Protein AF-A0A0L0TDQ5-F1 (afdb_monomer_lite)

Organism: Allomyces macrogynus 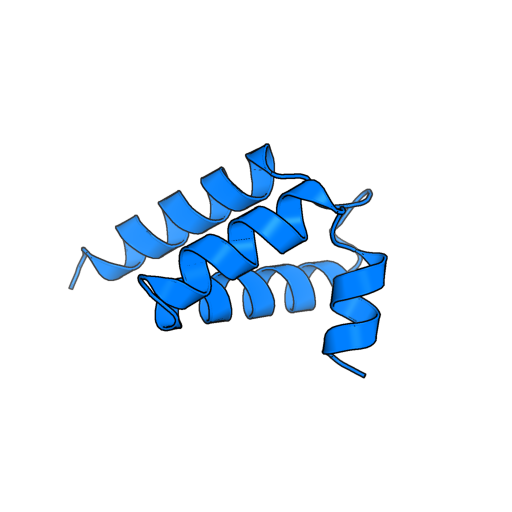(strain ATCC 38327) (NCBI:txid578462)

Radius of gyration: 11.48 Å; chains: 1; bounding box: 23×23×31 Å

Sequence (68 aa):
MRKTMLMSVLDNDARERLARIAIVIPQNARAVEDMILRMAQTAQLRGKVREDPLIDLLGYISESKHST

Foldseek 3Di:
DLVVLLVQQADPQLVVVLVVCCVVPVPLSVVLSVVSSVCSVVVVRPGHDYNVVSVVSSVVSVVVVVPD

InterPro domains:
  IPR002836 PDCD5-like [PF01984] (1-67)
  IPR002836 PDCD5-like [PTHR10840] (1-65)
  IPR036883 PDCD5-like superfamily [G3DSA:1.10.8.140] (1-68)
  IPR036883 PDCD5-like superfamily [SSF46950] (1-66)

Structure (mmCIF, N/CA/C/O backbone):
data_AF-A0A0L0TDQ5-F1
#
_entry.id   AF-A0A0L0TDQ5-F1
#
loop_
_atom_site.group_PDB
_atom_site.id
_atom_site.type_symbol
_atom_site.label_atom_id
_atom_site.label_alt_id
_atom_site.label_comp_id
_atom_site.label_asym_id
_atom_site.label_entity_id
_atom_site.label_seq_id
_atom_site.pdbx_PDB_ins_code
_atom_site.Cartn_x
_atom_site.Cartn_y
_atom_site.Cartn_z
_atom_site.occupancy
_atom_site.B_iso_or_equiv
_atom_site.auth_seq_id
_atom_site.auth_comp_id
_atom_site.auth_asym_id
_atom_site.auth_atom_id
_atom_site.pdbx_PDB_model_num
ATOM 1 N N . MET A 1 1 ? 3.545 11.420 7.609 1.00 68.75 1 MET A N 1
ATOM 2 C CA . MET A 1 1 ? 2.407 10.641 8.150 1.00 68.75 1 MET A CA 1
ATOM 3 C C . MET A 1 1 ? 1.962 9.506 7.225 1.00 68.75 1 MET A C 1
ATOM 5 O O . MET A 1 1 ? 2.035 8.370 7.665 1.00 68.75 1 MET A O 1
ATOM 9 N N . ARG A 1 2 ? 1.596 9.751 5.952 1.00 73.94 2 ARG A N 1
ATOM 10 C CA . ARG A 1 2 ? 1.172 8.686 5.005 1.00 73.94 2 ARG A CA 1
ATOM 11 C C . ARG A 1 2 ? 2.167 7.519 4.864 1.00 73.94 2 ARG A C 1
ATOM 13 O O . ARG A 1 2 ? 1.798 6.376 5.104 1.00 73.94 2 ARG A O 1
ATOM 20 N N . LYS A 1 3 ? 3.443 7.810 4.573 1.00 78.19 3 LYS A N 1
ATOM 21 C CA . LYS A 1 3 ? 4.511 6.790 4.496 1.00 78.19 3 LYS A CA 1
ATOM 22 C C . LYS A 1 3 ? 4.676 5.991 5.791 1.00 78.19 3 LYS A C 1
ATOM 24 O O . LYS A 1 3 ? 4.867 4.787 5.738 1.00 78.19 3 LYS A O 1
ATOM 29 N N . THR A 1 4 ? 4.574 6.648 6.945 1.00 82.06 4 THR A N 1
ATOM 30 C CA . THR A 1 4 ? 4.719 6.003 8.258 1.00 82.06 4 THR A CA 1
ATOM 31 C C . THR A 1 4 ? 3.608 4.979 8.504 1.00 82.06 4 THR A C 1
ATOM 33 O O . THR A 1 4 ? 3.895 3.869 8.938 1.00 82.06 4 THR A O 1
ATOM 36 N N . MET A 1 5 ? 2.359 5.316 8.156 1.00 84.00 5 MET A N 1
ATOM 37 C CA . MET A 1 5 ? 1.236 4.372 8.215 1.00 84.00 5 MET A CA 1
ATOM 38 C C . MET A 1 5 ? 1.440 3.197 7.258 1.00 84.00 5 MET A C 1
ATOM 40 O O . MET A 1 5 ? 1.333 2.051 7.682 1.00 84.00 5 MET A O 1
ATOM 44 N N . LEU A 1 6 ? 1.815 3.466 6.003 1.00 84.06 6 LEU A N 1
ATOM 45 C CA . LEU A 1 6 ? 2.105 2.414 5.024 1.00 84.06 6 LEU A CA 1
ATOM 46 C C . LEU A 1 6 ? 3.205 1.465 5.518 1.00 84.06 6 LEU A C 1
ATOM 48 O O . LEU A 1 6 ? 3.057 0.257 5.410 1.00 84.06 6 LEU A O 1
ATOM 52 N N . MET A 1 7 ? 4.264 1.976 6.148 1.00 84.88 7 MET A N 1
ATOM 53 C CA . MET A 1 7 ? 5.326 1.139 6.723 1.00 84.88 7 MET A CA 1
ATOM 54 C C . MET A 1 7 ? 4.861 0.272 7.900 1.00 84.88 7 MET A C 1
ATOM 56 O O . MET A 1 7 ? 5.428 -0.794 8.116 1.00 84.88 7 MET A O 1
ATOM 60 N N . SER A 1 8 ? 3.849 0.703 8.662 1.00 85.31 8 SER A N 1
ATOM 61 C CA . SER A 1 8 ? 3.278 -0.126 9.734 1.00 85.31 8 SER A CA 1
ATOM 62 C C . SER A 1 8 ? 2.355 -1.234 9.224 1.00 85.31 8 SER A C 1
ATOM 64 O O . SER A 1 8 ? 2.252 -2.275 9.872 1.00 85.31 8 SER A O 1
ATOM 66 N N . VAL A 1 9 ? 1.710 -1.029 8.069 1.00 88.25 9 VAL A N 1
ATOM 67 C CA . VAL A 1 9 ? 0.718 -1.967 7.517 1.00 88.25 9 VAL A CA 1
ATOM 68 C C . VAL A 1 9 ? 1.241 -2.811 6.361 1.00 88.25 9 VAL A C 1
ATOM 70 O O . VAL A 1 9 ? 0.618 -3.813 6.049 1.00 88.25 9 VAL A O 1
ATOM 73 N N . LEU A 1 10 ? 2.355 -2.454 5.726 1.00 90.19 10 LEU A N 1
ATOM 74 C CA . LEU A 1 10 ? 2.983 -3.240 4.663 1.00 90.19 10 LEU A CA 1
ATOM 75 C C . LEU A 1 10 ? 4.141 -4.071 5.219 1.00 90.19 10 LEU A C 1
ATOM 77 O O . LEU A 1 10 ? 4.926 -3.592 6.042 1.00 90.19 10 LEU A O 1
ATOM 81 N N . ASP A 1 11 ? 4.292 -5.294 4.719 1.00 90.88 11 ASP A N 1
ATOM 82 C CA . ASP A 1 11 ? 5.491 -6.090 4.974 1.00 90.88 11 ASP A CA 1
ATOM 83 C C . ASP A 1 11 ? 6.676 -5.668 4.082 1.00 90.88 11 ASP A C 1
ATOM 85 O O . ASP A 1 11 ? 6.540 -4.808 3.204 1.00 90.88 11 ASP A O 1
ATOM 89 N N . ASN A 1 12 ? 7.866 -6.229 4.315 1.00 89.31 12 ASN A N 1
ATOM 90 C CA . ASN A 1 12 ? 9.045 -5.915 3.499 1.00 89.31 12 ASN A CA 1
ATOM 91 C C . ASN A 1 12 ? 8.848 -6.306 2.025 1.00 89.31 12 ASN A C 1
ATOM 93 O O . ASN A 1 12 ? 9.017 -5.463 1.145 1.00 89.31 12 ASN A O 1
ATOM 97 N N . ASP A 1 13 ? 8.362 -7.521 1.777 1.00 90.38 13 ASP A N 1
ATOM 98 C CA . ASP A 1 13 ? 8.147 -8.050 0.425 1.00 90.38 13 ASP A CA 1
ATOM 99 C C . ASP A 1 13 ? 7.095 -7.236 -0.345 1.00 90.38 13 ASP A C 1
ATOM 101 O O . ASP A 1 13 ? 7.282 -6.875 -1.509 1.00 90.38 13 ASP A O 1
ATOM 105 N N . ALA A 1 14 ? 6.014 -6.840 0.339 1.00 90.75 14 ALA A N 1
ATOM 106 C CA . ALA A 1 14 ? 4.969 -5.993 -0.234 1.00 90.75 14 ALA A CA 1
ATOM 107 C C . ALA A 1 14 ? 5.508 -4.613 -0.646 1.00 90.75 14 ALA A C 1
ATOM 109 O O . ALA A 1 14 ? 5.156 -4.102 -1.711 1.00 90.75 14 ALA A O 1
ATOM 110 N N . ARG A 1 15 ? 6.392 -4.015 0.168 1.00 89.81 15 ARG A N 1
ATOM 111 C CA . ARG A 1 15 ? 7.042 -2.734 -0.158 1.00 89.81 15 ARG A CA 1
ATOM 112 C C . ARG A 1 15 ? 7.956 -2.854 -1.368 1.00 89.81 15 ARG A C 1
ATOM 114 O O . ARG A 1 15 ? 7.910 -1.984 -2.236 1.00 89.81 15 ARG A O 1
ATOM 121 N N . GLU A 1 16 ? 8.756 -3.912 -1.451 1.00 91.69 16 GLU A N 1
ATOM 122 C CA . GLU A 1 16 ? 9.608 -4.142 -2.618 1.00 91.69 16 GLU A CA 1
ATOM 123 C C . GLU A 1 16 ? 8.785 -4.350 -3.888 1.00 91.69 16 GLU A C 1
ATOM 125 O O . GLU A 1 16 ? 9.080 -3.749 -4.923 1.00 91.69 16 GLU A O 1
ATOM 130 N N . ARG A 1 17 ? 7.718 -5.154 -3.819 1.00 90.75 17 ARG A N 1
ATOM 131 C CA . ARG A 1 17 ? 6.832 -5.387 -4.962 1.00 90.75 17 ARG A CA 1
ATOM 132 C C . ARG A 1 17 ? 6.176 -4.095 -5.432 1.00 90.75 17 ARG A C 1
ATOM 134 O O . ARG A 1 17 ? 6.198 -3.801 -6.626 1.00 90.75 17 ARG A O 1
ATOM 141 N N . LEU A 1 18 ? 5.643 -3.309 -4.502 1.00 89.88 18 LEU A N 1
ATOM 142 C CA . LEU A 1 18 ? 5.034 -2.017 -4.792 1.00 89.88 18 LEU A CA 1
ATOM 143 C C . LEU A 1 18 ? 6.041 -1.041 -5.420 1.00 89.88 18 LEU A C 1
ATOM 145 O O . LEU A 1 18 ? 5.705 -0.365 -6.390 1.00 89.88 18 LEU A O 1
ATOM 149 N N . ALA A 1 19 ? 7.289 -1.021 -4.939 1.00 91.00 19 ALA A N 1
ATOM 150 C CA . ALA A 1 19 ? 8.361 -0.223 -5.530 1.00 91.00 19 ALA A CA 1
ATOM 151 C C . ALA A 1 19 ? 8.690 -0.669 -6.965 1.00 91.00 19 ALA A C 1
ATOM 153 O O . ALA A 1 19 ? 8.807 0.179 -7.848 1.00 91.00 19 ALA A O 1
ATOM 154 N N . ARG A 1 20 ? 8.763 -1.983 -7.233 1.00 91.69 20 ARG A N 1
ATOM 155 C CA . ARG A 1 20 ? 8.944 -2.516 -8.598 1.00 91.69 20 ARG A CA 1
ATOM 156 C C . ARG A 1 20 ? 7.807 -2.095 -9.528 1.00 91.69 20 ARG A C 1
ATOM 158 O O . ARG A 1 20 ? 8.058 -1.655 -10.645 1.00 91.69 20 ARG A O 1
ATOM 165 N N . ILE A 1 21 ? 6.561 -2.184 -9.061 1.00 90.00 21 ILE A N 1
ATOM 166 C CA . ILE A 1 21 ? 5.385 -1.764 -9.835 1.00 90.00 21 ILE A CA 1
ATOM 167 C C . ILE A 1 21 ? 5.425 -0.260 -10.099 1.00 90.00 21 ILE A C 1
ATOM 169 O O . ILE A 1 21 ? 5.134 0.162 -11.213 1.00 90.00 21 ILE A O 1
ATOM 173 N N . ALA A 1 22 ? 5.820 0.551 -9.116 1.00 91.19 22 ALA A N 1
ATOM 174 C CA . ALA A 1 22 ? 5.900 1.998 -9.268 1.00 91.19 22 ALA A CA 1
ATOM 175 C C . ALA A 1 22 ? 6.894 2.436 -10.357 1.00 91.19 22 ALA A C 1
ATOM 177 O O . ALA A 1 22 ? 6.682 3.480 -10.971 1.00 91.19 22 ALA A O 1
ATOM 178 N N . ILE A 1 23 ? 7.935 1.637 -10.625 1.00 93.56 23 ILE A N 1
ATOM 179 C CA . ILE A 1 23 ? 8.892 1.885 -11.715 1.00 93.56 23 ILE A CA 1
ATOM 180 C C . ILE A 1 23 ? 8.223 1.717 -13.085 1.00 93.56 23 ILE A C 1
ATOM 182 O O . ILE A 1 23 ? 8.469 2.515 -13.984 1.00 93.56 23 ILE A O 1
ATOM 186 N N . VAL A 1 24 ? 7.372 0.700 -13.249 1.00 93.69 24 VAL A N 1
ATOM 187 C CA . VAL A 1 24 ? 6.739 0.387 -14.542 1.00 93.69 24 VAL A CA 1
ATOM 188 C C . VAL A 1 24 ? 5.452 1.194 -14.741 1.00 93.69 24 VAL A C 1
ATOM 190 O O . VAL A 1 24 ? 5.237 1.779 -15.797 1.00 93.69 24 VAL A O 1
ATOM 193 N N . ILE A 1 25 ? 4.583 1.226 -13.724 1.00 89.56 25 ILE A N 1
ATOM 194 C CA . ILE A 1 25 ? 3.243 1.826 -13.768 1.00 89.56 25 ILE A CA 1
ATOM 195 C C . ILE A 1 25 ? 2.956 2.558 -12.438 1.00 89.56 25 ILE A C 1
ATOM 197 O O . ILE A 1 25 ? 2.243 2.049 -11.563 1.00 89.56 25 ILE A O 1
ATOM 201 N N . PRO A 1 26 ? 3.457 3.796 -12.263 1.00 89.69 26 PRO A N 1
ATOM 202 C CA . PRO A 1 26 ? 3.337 4.542 -11.006 1.00 89.69 26 PRO A CA 1
ATOM 203 C C . PRO A 1 26 ? 1.898 4.934 -10.644 1.00 89.69 26 PRO A C 1
ATOM 205 O O . PRO A 1 26 ? 1.612 5.276 -9.498 1.00 89.69 26 PRO A O 1
ATOM 208 N N . GLN A 1 27 ? 0.982 4.930 -11.611 1.00 89.94 27 GLN A N 1
ATOM 209 C CA . GLN A 1 27 ? -0.445 5.181 -11.382 1.00 89.94 27 GLN A CA 1
ATOM 210 C C . GLN A 1 27 ? -1.131 4.018 -10.649 1.00 89.94 27 GLN A C 1
ATOM 212 O O . GLN A 1 27 ? -1.911 4.257 -9.730 1.00 89.94 27 GLN A O 1
ATOM 217 N N . ASN A 1 28 ? -0.794 2.771 -10.995 1.00 88.44 28 ASN A N 1
ATOM 218 C CA . ASN A 1 28 ? -1.372 1.590 -10.354 1.00 88.44 28 ASN A CA 1
ATOM 219 C C . ASN A 1 28 ? -0.810 1.433 -8.940 1.00 88.44 28 ASN A C 1
ATOM 221 O O . ASN A 1 28 ? -1.569 1.185 -8.010 1.00 88.44 28 ASN A O 1
ATOM 225 N N . ALA A 1 29 ? 0.495 1.670 -8.761 1.00 90.38 29 ALA A N 1
ATOM 226 C CA . ALA A 1 29 ? 1.115 1.678 -7.438 1.00 90.38 29 ALA A CA 1
ATOM 227 C C . ALA A 1 29 ? 0.442 2.692 -6.495 1.00 90.38 29 ALA A C 1
ATOM 229 O O . ALA A 1 29 ? 0.087 2.341 -5.375 1.00 90.38 29 ALA A O 1
ATOM 230 N N . ARG A 1 30 ? 0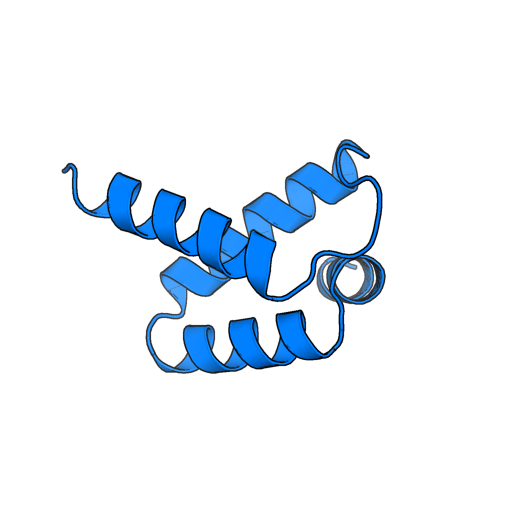.183 3.919 -6.969 1.00 90.12 30 ARG A N 1
ATOM 231 C CA . ARG A 1 30 ? -0.526 4.942 -6.182 1.00 90.12 30 ARG A CA 1
ATOM 232 C C . ARG A 1 30 ? -1.947 4.529 -5.809 1.00 90.12 30 ARG A C 1
ATOM 234 O O . ARG A 1 30 ? -2.340 4.688 -4.661 1.00 90.12 30 ARG A O 1
ATOM 241 N N . ALA A 1 31 ? -2.696 3.953 -6.747 1.00 90.88 31 ALA A N 1
ATOM 242 C CA . ALA A 1 31 ? -4.047 3.472 -6.468 1.00 90.88 31 ALA A CA 1
ATOM 243 C C . ALA A 1 31 ? -4.061 2.349 -5.410 1.00 90.88 31 ALA A C 1
ATOM 245 O O . ALA A 1 31 ? -4.925 2.338 -4.533 1.00 90.88 31 ALA A O 1
ATOM 246 N N . VAL A 1 32 ? -3.080 1.440 -5.454 1.00 89.69 32 VAL A N 1
ATOM 247 C CA . VAL A 1 32 ? -2.899 0.396 -4.433 1.00 89.69 32 VAL A CA 1
ATOM 248 C C . VAL A 1 32 ? -2.540 1.016 -3.077 1.00 89.69 32 VAL A C 1
ATOM 250 O O . VAL A 1 32 ? -3.145 0.655 -2.069 1.00 89.69 32 VAL A O 1
ATOM 253 N N . GLU A 1 33 ? -1.610 1.976 -3.033 1.00 89.81 33 GLU A N 1
ATOM 254 C CA . GLU A 1 33 ? -1.252 2.695 -1.800 1.00 89.81 33 GLU A CA 1
ATOM 255 C C . GLU A 1 33 ? -2.456 3.394 -1.167 1.00 89.81 33 GLU A C 1
ATOM 257 O O . GLU A 1 33 ? -2.672 3.259 0.037 1.00 89.81 33 GLU A O 1
ATOM 262 N N . ASP A 1 34 ? -3.254 4.109 -1.962 1.00 90.56 34 ASP A N 1
ATOM 263 C CA . ASP A 1 34 ? -4.432 4.830 -1.478 1.00 90.56 34 ASP A CA 1
ATOM 264 C C . ASP A 1 34 ? -5.504 3.874 -0.936 1.00 90.56 34 ASP A C 1
ATOM 266 O O . ASP A 1 34 ? -6.099 4.145 0.112 1.00 90.56 34 ASP A O 1
ATOM 270 N N . MET A 1 35 ? -5.715 2.727 -1.592 1.00 88.75 35 MET A N 1
ATOM 271 C CA . MET A 1 35 ? -6.626 1.68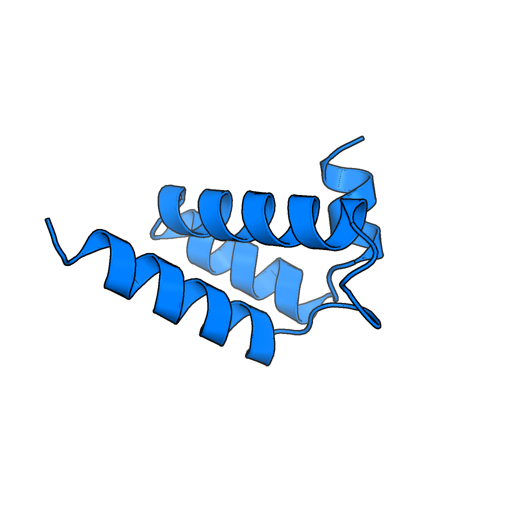7 -1.107 1.00 88.75 35 MET A CA 1
ATOM 272 C C . MET A 1 35 ? -6.157 1.131 0.242 1.00 88.75 35 MET A C 1
ATOM 274 O O . MET A 1 35 ? -6.931 1.087 1.198 1.00 88.75 35 MET A O 1
ATOM 278 N N . ILE A 1 36 ? -4.880 0.754 0.344 1.00 88.50 36 ILE A N 1
ATOM 279 C CA . ILE A 1 36 ? -4.302 0.203 1.575 1.00 88.50 36 ILE A CA 1
ATOM 280 C C . ILE A 1 36 ? -4.350 1.240 2.697 1.00 88.50 36 ILE A C 1
ATOM 282 O O . ILE A 1 36 ? -4.698 0.906 3.827 1.00 88.50 36 ILE A O 1
ATOM 286 N N . LEU A 1 37 ? -4.066 2.509 2.396 1.00 89.06 37 LEU A N 1
ATOM 287 C CA . LEU A 1 37 ? -4.154 3.597 3.365 1.00 89.06 37 LEU A CA 1
ATOM 288 C C . LEU A 1 37 ? -5.589 3.766 3.880 1.00 89.06 37 LEU A C 1
ATOM 290 O O . LEU A 1 37 ? -5.792 3.921 5.083 1.00 89.06 37 LEU A O 1
ATOM 294 N N . ARG A 1 38 ? -6.586 3.693 2.992 1.00 88.88 38 ARG A N 1
ATOM 295 C CA . ARG A 1 38 ? -8.003 3.759 3.367 1.00 88.88 38 ARG A CA 1
ATOM 296 C C . ARG A 1 38 ? -8.404 2.573 4.244 1.00 88.88 38 ARG A C 1
ATOM 298 O O . ARG A 1 38 ? -9.034 2.783 5.275 1.00 88.88 38 ARG A O 1
ATOM 305 N N . MET A 1 39 ? -7.999 1.355 3.882 1.00 87.81 39 MET A N 1
ATOM 306 C CA . MET A 1 39 ? -8.273 0.142 4.665 1.00 87.81 39 MET A CA 1
ATOM 307 C C . MET A 1 39 ? -7.568 0.152 6.030 1.00 87.81 39 MET A C 1
ATOM 309 O O . MET A 1 39 ? -8.101 -0.357 7.016 1.00 87.81 39 MET A O 1
ATOM 313 N N . ALA A 1 40 ? -6.373 0.742 6.103 1.00 87.00 40 ALA A N 1
ATOM 314 C CA . ALA A 1 40 ? -5.647 0.948 7.350 1.00 87.00 40 ALA A CA 1
ATOM 315 C C . ALA A 1 40 ? -6.369 1.952 8.259 1.00 87.00 40 ALA A C 1
ATOM 317 O O . ALA A 1 40 ? -6.492 1.718 9.459 1.00 87.00 40 ALA A O 1
ATOM 318 N N . GLN A 1 41 ? -6.880 3.048 7.691 1.00 86.62 41 GLN A N 1
ATOM 319 C CA . GLN A 1 41 ? -7.632 4.068 8.427 1.00 86.62 41 GLN A CA 1
ATOM 320 C C . GLN A 1 41 ? -8.962 3.545 8.972 1.00 86.62 41 GLN A C 1
ATOM 322 O O . GLN A 1 41 ? -9.357 3.921 10.072 1.00 86.62 41 GLN A O 1
ATOM 327 N N . THR A 1 42 ? -9.643 2.667 8.234 1.00 87.38 42 THR A N 1
ATOM 328 C CA . THR A 1 42 ? -10.897 2.032 8.668 1.00 87.38 42 THR A CA 1
ATOM 329 C C . THR A 1 42 ? -10.680 0.814 9.571 1.00 87.38 42 THR A C 1
ATOM 331 O O . THR A 1 42 ? -11.652 0.146 9.920 1.00 87.38 42 THR A O 1
ATOM 334 N N . ALA A 1 43 ? -9.429 0.501 9.939 1.00 80.50 43 ALA A N 1
ATOM 335 C CA . ALA A 1 43 ? -9.043 -0.694 10.696 1.00 80.50 43 ALA A CA 1
ATOM 336 C C . ALA A 1 43 ? -9.554 -2.017 10.080 1.00 80.50 43 ALA A C 1
ATOM 338 O O . ALA A 1 43 ? -9.729 -3.017 10.774 1.00 80.50 43 ALA A O 1
ATOM 339 N N . GLN A 1 44 ? -9.780 -2.044 8.762 1.00 81.56 44 GLN A N 1
ATOM 340 C CA . GLN A 1 44 ? -10.224 -3.240 8.038 1.00 81.56 44 GLN A CA 1
ATOM 341 C C . GLN A 1 44 ? -9.081 -4.230 7.779 1.00 81.56 44 GLN A C 1
ATOM 343 O O . GLN A 1 44 ? -9.327 -5.400 7.483 1.00 81.56 44 GLN A O 1
ATOM 348 N N . LEU A 1 45 ? -7.829 -3.787 7.907 1.00 81.00 45 LEU A N 1
ATOM 349 C CA . LEU A 1 45 ? -6.661 -4.654 7.814 1.00 81.00 45 LEU A CA 1
ATOM 350 C C . LEU A 1 45 ? -6.483 -5.430 9.124 1.00 81.00 45 LEU A C 1
ATOM 352 O O . LEU A 1 45 ? -6.111 -4.866 10.149 1.00 81.00 45 LEU A O 1
ATOM 356 N N . ARG A 1 46 ? -6.697 -6.750 9.082 1.00 75.81 46 ARG A N 1
ATOM 357 C CA . ARG A 1 46 ? -6.476 -7.661 10.225 1.00 75.81 46 ARG A CA 1
ATOM 358 C C . ARG A 1 46 ? -4.993 -7.988 10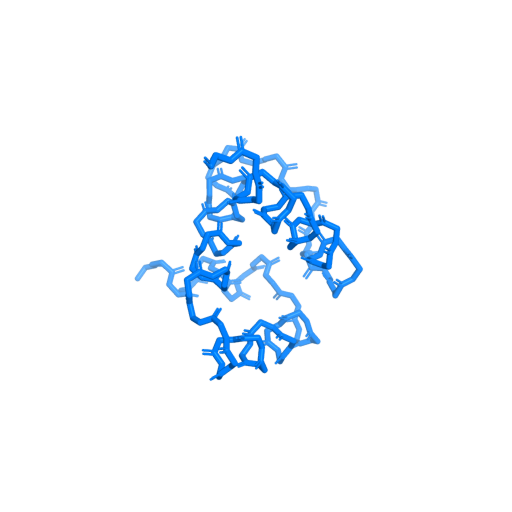.480 1.00 75.81 46 ARG A C 1
ATOM 360 O O . ARG A 1 46 ? -4.687 -8.913 11.225 1.00 75.81 46 ARG A O 1
ATOM 367 N N . GLY A 1 47 ? -4.068 -7.263 9.853 1.00 82.31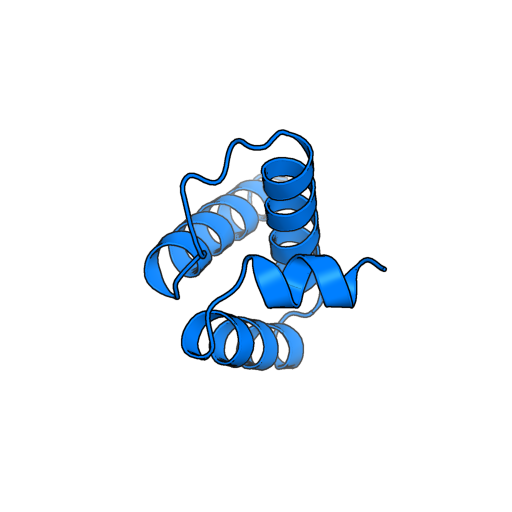 47 GLY A N 1
ATOM 368 C CA . GLY A 1 47 ? -2.630 -7.496 9.951 1.00 82.31 47 GLY A CA 1
ATOM 369 C C . GLY A 1 47 ? -1.849 -6.780 8.851 1.00 82.31 47 GLY A C 1
ATOM 370 O O . GLY A 1 47 ? -2.399 -5.950 8.125 1.00 82.31 47 GLY A O 1
ATOM 371 N N . LYS A 1 48 ? -0.559 -7.115 8.729 1.00 85.62 48 LYS A N 1
ATOM 372 C CA . LYS A 1 48 ? 0.291 -6.590 7.656 1.00 85.62 48 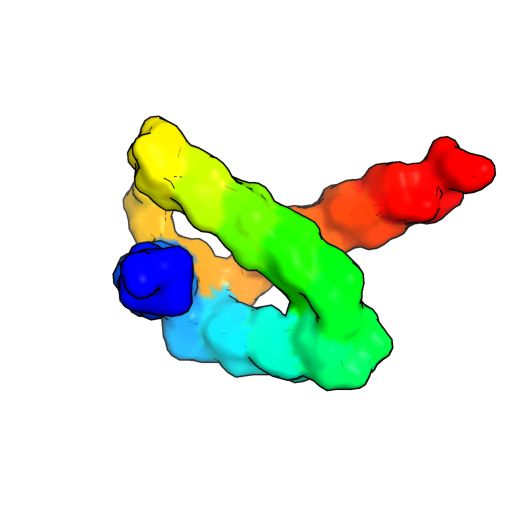LYS A CA 1
ATOM 373 C C . LYS A 1 48 ? -0.115 -7.175 6.302 1.00 85.62 48 LYS A C 1
ATOM 375 O O . LYS A 1 48 ? -0.323 -8.380 6.178 1.00 85.62 48 LYS A O 1
ATOM 380 N N . VAL A 1 49 ? -0.180 -6.322 5.290 1.00 87.00 49 VAL A N 1
ATOM 381 C CA . VAL A 1 49 ? -0.388 -6.683 3.890 1.00 87.00 49 VAL A CA 1
ATOM 382 C C . VAL A 1 49 ? 0.917 -7.257 3.341 1.00 87.00 49 VAL A C 1
ATOM 384 O O . VAL A 1 49 ? 1.963 -6.602 3.380 1.00 87.00 49 VAL A O 1
ATOM 387 N N . ARG A 1 50 ? 0.836 -8.496 2.855 1.00 88.12 50 ARG A N 1
ATOM 388 C CA . ARG A 1 50 ? 1.916 -9.215 2.168 1.00 88.12 50 ARG A CA 1
ATOM 389 C C . ARG A 1 50 ? 1.807 -9.045 0.654 1.00 88.12 50 ARG A C 1
ATOM 391 O O . ARG A 1 50 ? 0.910 -8.360 0.167 1.00 88.12 50 ARG A O 1
ATOM 398 N N . GLU A 1 51 ? 2.730 -9.656 -0.078 1.00 86.31 51 GLU A N 1
ATOM 399 C CA . GLU A 1 51 ? 2.760 -9.587 -1.538 1.00 86.31 51 GLU A CA 1
ATOM 400 C C . GLU A 1 51 ? 1.481 -10.141 -2.188 1.00 86.31 51 GLU A C 1
ATOM 402 O O . GLU A 1 51 ? 0.933 -9.467 -3.055 1.00 86.31 51 GLU A O 1
ATOM 407 N N . ASP A 1 52 ? 0.953 -11.284 -1.738 1.00 86.94 52 ASP A N 1
ATOM 408 C CA . ASP A 1 52 ? -0.234 -11.909 -2.349 1.00 86.94 52 ASP A CA 1
ATOM 409 C C . ASP A 1 52 ? -1.464 -10.977 -2.396 1.00 86.94 52 ASP A C 1
ATOM 411 O O . ASP A 1 52 ? -1.910 -10.637 -3.494 1.00 86.94 52 ASP A O 1
ATOM 415 N N . PRO A 1 53 ? -1.969 -10.441 -1.261 1.00 85.06 53 PRO A N 1
ATOM 416 C CA . PRO A 1 53 ? -3.111 -9.528 -1.296 1.00 85.06 53 PRO A CA 1
ATOM 417 C C . PRO A 1 53 ? -2.811 -8.215 -2.033 1.00 85.06 53 PRO A C 1
ATOM 419 O O . PRO A 1 53 ? -3.730 -7.553 -2.511 1.00 85.06 53 PRO A O 1
ATOM 422 N N . LEU A 1 54 ? -1.540 -7.815 -2.142 1.00 87.06 54 LEU A N 1
ATOM 423 C CA . LEU A 1 54 ? -1.152 -6.644 -2.926 1.00 87.06 54 LEU A CA 1
ATOM 424 C C . LEU A 1 54 ? -1.293 -6.902 -4.435 1.00 87.06 54 LEU A C 1
ATOM 426 O O . LEU A 1 54 ? -1.712 -6.004 -5.165 1.00 87.06 54 LEU A O 1
ATOM 430 N N . ILE A 1 55 ? -0.978 -8.114 -4.900 1.00 86.88 55 ILE A N 1
ATOM 431 C CA . ILE A 1 55 ? -1.174 -8.529 -6.295 1.00 86.88 55 ILE A CA 1
ATOM 432 C C . ILE A 1 55 ? -2.666 -8.606 -6.624 1.00 86.88 55 ILE A C 1
ATOM 434 O O . ILE A 1 55 ? -3.068 -8.091 -7.665 1.00 86.88 55 ILE A O 1
ATOM 438 N N . ASP A 1 56 ? -3.488 -9.155 -5.730 1.00 88.44 56 ASP A N 1
ATOM 439 C CA . ASP A 1 56 ? -4.941 -9.227 -5.933 1.00 88.44 56 ASP A CA 1
ATOM 440 C C . ASP A 1 56 ? -5.560 -7.828 -6.082 1.00 88.44 56 ASP A C 1
ATOM 442 O O . ASP A 1 56 ? -6.322 -7.557 -7.015 1.00 88.44 56 ASP A O 1
ATOM 446 N N . LEU A 1 57 ? -5.172 -6.896 -5.202 1.00 86.44 57 LEU A N 1
ATOM 447 C CA . LEU A 1 57 ? -5.593 -5.494 -5.277 1.00 86.44 57 LEU A CA 1
ATOM 448 C C . LEU A 1 57 ? -5.132 -4.825 -6.576 1.00 86.44 57 LEU A C 1
ATOM 450 O O . LEU A 1 57 ? -5.882 -4.054 -7.180 1.00 86.44 57 LEU A O 1
ATOM 454 N N . LEU A 1 58 ? -3.907 -5.118 -7.016 1.00 86.81 58 LEU A N 1
ATOM 455 C CA . LEU A 1 58 ? -3.378 -4.617 -8.279 1.00 86.81 58 LEU A CA 1
ATOM 456 C C . LEU A 1 58 ? -4.176 -5.156 -9.472 1.00 86.81 58 LEU A C 1
ATOM 458 O O . LEU A 1 58 ? -4.481 -4.384 -10.379 1.00 86.81 58 LEU A O 1
ATOM 462 N N . GLY A 1 59 ? -4.522 -6.445 -9.466 1.00 86.06 59 GLY A N 1
ATOM 463 C CA . GLY A 1 59 ? -5.348 -7.079 -10.493 1.00 86.06 59 GLY A CA 1
ATOM 464 C C . GLY A 1 59 ? -6.699 -6.383 -10.617 1.00 86.06 59 GLY A C 1
ATOM 465 O O . GLY A 1 59 ? -7.046 -5.904 -11.695 1.00 86.06 59 GLY A O 1
ATOM 466 N N . TYR A 1 60 ? -7.387 -6.189 -9.489 1.00 85.12 60 TYR A N 1
ATOM 467 C CA . TYR A 1 60 ? -8.665 -5.475 -9.439 1.00 85.12 60 TYR A CA 1
ATOM 468 C C . TYR A 1 60 ? -8.571 -4.032 -9.972 1.00 85.12 60 TYR A C 1
ATOM 470 O O . TYR A 1 60 ? -9.434 -3.564 -10.720 1.00 85.12 60 TYR A O 1
ATOM 478 N N . ILE A 1 61 ? -7.505 -3.305 -9.622 1.00 85.31 61 ILE A N 1
ATOM 479 C CA . ILE A 1 61 ? -7.274 -1.936 -10.111 1.00 85.31 61 ILE A CA 1
ATOM 480 C C . ILE A 1 61 ? -6.964 -1.925 -11.610 1.00 85.31 61 ILE A C 1
ATOM 482 O O . ILE A 1 61 ? -7.442 -1.054 -12.334 1.00 85.31 61 ILE A O 1
ATOM 486 N N . SER A 1 62 ? -6.164 -2.874 -12.090 1.00 81.06 62 SER A N 1
ATOM 487 C CA . SER A 1 62 ? -5.813 -2.968 -13.505 1.00 81.06 62 SER A CA 1
ATOM 488 C C . SER A 1 62 ? -7.034 -3.292 -14.365 1.00 81.06 62 SER A C 1
ATOM 490 O O . SER A 1 62 ? -7.204 -2.705 -15.430 1.00 81.06 62 SER A O 1
ATOM 492 N N . GLU A 1 63 ? -7.902 -4.184 -13.892 1.00 79.31 63 GLU A N 1
ATOM 493 C CA . GLU A 1 63 ? -9.111 -4.598 -14.604 1.00 79.31 63 GLU A CA 1
ATOM 494 C C . GLU A 1 63 ? -10.183 -3.498 -14.612 1.00 79.31 63 GLU A C 1
ATOM 496 O O . GLU A 1 63 ? -10.741 -3.166 -15.660 1.00 79.31 63 GLU A O 1
ATOM 501 N N . SER A 1 64 ? -10.385 -2.822 -13.476 1.00 71.69 64 SER A N 1
ATOM 502 C CA . SER A 1 64 ? -11.291 -1.664 -13.395 1.00 71.69 64 SER A CA 1
ATOM 503 C C . SER A 1 64 ? -10.846 -0.478 -14.261 1.00 71.69 64 SER A C 1
ATOM 505 O O . SER A 1 64 ? -11.688 0.294 -14.713 1.00 71.69 64 SER A O 1
ATOM 507 N N . LYS A 1 65 ? -9.545 -0.340 -14.545 1.00 62.84 65 LYS A N 1
ATOM 508 C CA . LYS A 1 65 ? -8.998 0.683 -15.456 1.00 62.84 65 LYS A CA 1
ATOM 509 C C . LYS A 1 65 ? -9.117 0.324 -16.941 1.00 62.84 65 LYS A C 1
ATOM 511 O O . LYS A 1 65 ? -9.028 1.230 -17.759 1.00 62.84 65 LYS A O 1
ATOM 516 N N . HIS A 1 66 ? -9.296 -0.950 -17.289 1.00 56.34 66 HIS A N 1
ATOM 517 C CA . HIS A 1 66 ? -9.408 -1.408 -18.682 1.00 56.34 66 HIS A CA 1
ATOM 518 C C . HIS A 1 66 ? -10.852 -1.373 -19.219 1.00 56.34 66 HIS A C 1
ATOM 520 O O . HIS A 1 66 ? -11.087 -1.662 -20.386 1.00 56.34 66 HIS A O 1
ATOM 526 N N . SER A 1 67 ? -11.824 -1.020 -18.373 1.00 50.94 67 SER A N 1
ATOM 527 C CA . SER A 1 67 ? -13.259 -1.070 -18.689 1.00 50.94 67 SER A CA 1
ATOM 528 C C . SER A 1 67 ? -13.850 0.285 -19.125 1.00 50.94 67 SER A C 1
ATOM 530 O O . SER A 1 67 ? -15.037 0.533 -18.918 1.00 50.94 67 SER A O 1
ATOM 532 N N . THR A 1 68 ? -13.053 1.205 -19.677 1.00 42.44 68 THR A N 1
ATOM 533 C CA . THR A 1 68 ? -13.524 2.508 -20.199 1.00 42.44 68 THR A CA 1
ATOM 534 C C . THR A 1 68 ? -12.753 2.880 -21.451 1.00 42.44 68 THR A C 1
ATOM 536 O O . THR A 1 68 ? -13.402 3.372 -22.398 1.00 42.44 68 THR A O 1
#

Secondary structure (DSSP, 8-state):
-HHHHHHHHB-HHHHHHHHHHHHH-HHHHHHHHHHHHHHHHTT--SS-B-HHHHHHHHHHHHHHHS--

pLDDT: mean 84.62, std 9.41, range [42.44, 93.69]